Protein AF-A0A6P0R844-F1 (afdb_monomer)

Mean predicted aligned error: 10.77 Å

Solvent-accessible surface area (backbone atoms only — not comparable to full-atom values): 5402 Å² total; per-residue (Å²): 132,87,79,80,78,75,83,80,74,88,83,53,65,76,46,77,60,56,81,50,29,80,57,44,92,82,61,74,70,71,42,80,36,54,88,46,75,41,69,84,67,61,61,85,71,50,58,80,36,42,51,81,93,74,71,95,74,84,91,79,84,77,78,88,56,87,80,77,60,86,79,81,82,77,128

Sequence (75 aa):
MAKQLSLNFNNLSKFSWEKYFENARKIEPYFSSSQGILFEADCLKILPNIKDEIADVIFADPPFNLDGKTTFFKL

pLDDT: mean 77.9, std 17.78, range [37.09, 96.19]

Secondary structure (DSSP, 8-state):
---------TTPPPP-GGGGBSSGGG---SEE-SS-EE--S-HHHHGGGBPTT--S-------S-TTS-------

Structure (mmCIF, N/CA/C/O backbone):
data_AF-A0A6P0R844-F1
#
_entry.id   AF-A0A6P0R844-F1
#
loop_
_atom_site.group_PDB
_atom_site.id
_atom_site.type_symbol
_atom_site.label_atom_id
_atom_site.label_alt_id
_atom_site.label_comp_id
_atom_site.label_asym_id
_atom_site.label_entity_id
_atom_site.label_seq_id
_atom_site.pdbx_PDB_ins_code
_atom_site.Cartn_x
_atom_site.Cartn_y
_atom_site.Cartn_z
_atom_site.occupancy
_atom_site.B_iso_or_equiv
_atom_site.auth_seq_id
_atom_site.auth_comp_id
_atom_site.auth_asym_id
_atom_site.auth_atom_id
_atom_site.pdbx_PDB_model_num
ATOM 1 N N . MET A 1 1 ? 10.078 26.907 -23.770 1.00 42.66 1 MET A N 1
ATOM 2 C CA . MET A 1 1 ? 10.599 26.438 -22.467 1.00 42.66 1 MET A CA 1
ATOM 3 C C . MET A 1 1 ? 9.408 26.063 -21.602 1.00 42.66 1 MET A C 1
ATOM 5 O O . MET A 1 1 ? 8.637 26.949 -21.257 1.00 42.66 1 MET A O 1
ATOM 9 N N . ALA A 1 2 ? 9.184 24.774 -21.342 1.00 45.66 2 ALA A N 1
ATOM 10 C CA . ALA A 1 2 ? 8.088 24.342 -20.478 1.00 45.66 2 ALA A CA 1
ATOM 11 C C . ALA A 1 2 ? 8.459 24.642 -19.019 1.00 45.66 2 ALA A C 1
ATOM 13 O O . ALA A 1 2 ? 9.499 24.202 -18.534 1.00 45.66 2 ALA A O 1
ATOM 14 N N . LYS A 1 3 ? 7.639 25.447 -18.342 1.00 50.16 3 LYS A N 1
ATOM 15 C CA . LYS A 1 3 ? 7.815 25.784 -16.930 1.00 50.16 3 LYS A CA 1
ATOM 16 C C . LYS A 1 3 ? 7.214 24.632 -16.128 1.00 50.16 3 LYS A C 1
ATOM 18 O O . LYS A 1 3 ? 5.997 24.471 -16.126 1.00 50.16 3 LYS A O 1
ATOM 23 N N . GLN A 1 4 ? 8.056 23.803 -15.512 1.00 61.00 4 GLN A N 1
ATOM 24 C CA . GLN A 1 4 ? 7.589 22.758 -14.606 1.00 61.00 4 GLN A CA 1
ATOM 25 C C . GLN A 1 4 ? 6.882 23.437 -13.431 1.00 61.00 4 GLN A C 1
ATOM 27 O O . GLN A 1 4 ? 7.515 24.101 -12.612 1.00 61.00 4 GLN A O 1
ATOM 32 N N . LEU A 1 5 ? 5.555 23.328 -13.400 1.00 52.75 5 LEU A N 1
ATOM 33 C CA . LEU A 1 5 ? 4.750 23.728 -12.256 1.00 52.75 5 LEU A CA 1
ATOM 34 C C . LEU A 1 5 ? 5.056 22.725 -11.146 1.00 52.75 5 LEU A C 1
ATOM 36 O O . LEU A 1 5 ? 4.595 21.586 -11.181 1.00 52.75 5 LEU A O 1
ATOM 40 N N . SER A 1 6 ? 5.904 23.120 -10.201 1.00 61.72 6 SER A N 1
ATOM 41 C CA . SER A 1 6 ? 6.142 22.335 -9.000 1.00 61.72 6 SER A CA 1
ATOM 42 C C . SER A 1 6 ? 4.835 22.253 -8.214 1.00 61.72 6 SER A C 1
ATOM 44 O O . SER A 1 6 ? 4.278 23.264 -7.783 1.00 61.72 6 SER A O 1
ATOM 46 N N . LEU A 1 7 ? 4.321 21.034 -8.063 1.00 61.88 7 LEU A N 1
ATOM 47 C CA . LEU A 1 7 ? 3.194 20.757 -7.185 1.00 61.88 7 LEU A CA 1
ATOM 48 C C . LEU A 1 7 ? 3.621 21.109 -5.757 1.00 61.88 7 LEU A C 1
ATOM 50 O O . LEU A 1 7 ? 4.581 20.558 -5.220 1.00 61.88 7 LEU A O 1
ATOM 54 N N . ASN A 1 8 ? 2.948 22.097 -5.176 1.00 56.75 8 ASN A N 1
ATOM 55 C CA . ASN A 1 8 ? 3.248 22.601 -3.846 1.00 56.75 8 ASN A CA 1
ATOM 56 C C . ASN A 1 8 ? 2.378 21.832 -2.839 1.00 56.75 8 ASN A C 1
ATOM 58 O O . ASN A 1 8 ? 1.183 22.093 -2.722 1.00 56.75 8 ASN A O 1
ATOM 62 N N . PHE A 1 9 ? 2.954 20.837 -2.160 1.00 60.03 9 PHE A N 1
ATOM 63 C CA . PHE A 1 9 ? 2.222 19.881 -1.311 1.00 60.03 9 PHE A CA 1
ATOM 64 C C . PHE A 1 9 ? 2.036 20.340 0.148 1.00 60.03 9 PHE A C 1
ATOM 66 O O . PHE A 1 9 ? 1.610 19.563 0.998 1.00 60.03 9 PHE A O 1
ATOM 73 N N . ASN A 1 10 ? 2.336 21.604 0.454 1.00 58.62 10 ASN A N 1
ATOM 74 C CA . ASN A 1 10 ? 2.581 22.075 1.822 1.00 58.62 10 ASN A CA 1
ATOM 75 C C . ASN A 1 10 ? 1.353 22.145 2.750 1.00 58.62 10 ASN A C 1
ATOM 77 O O . ASN A 1 10 ? 1.517 22.499 3.914 1.00 58.62 10 ASN A O 1
ATOM 81 N N . ASN A 1 11 ? 0.134 21.858 2.280 1.00 57.22 11 ASN A N 1
ATOM 82 C CA . ASN A 1 11 ? -1.056 21.987 3.126 1.00 57.22 11 ASN A CA 1
ATOM 83 C C . ASN A 1 11 ? -2.196 21.038 2.741 1.00 57.22 11 ASN A C 1
ATOM 85 O O . ASN A 1 11 ? -3.328 21.454 2.495 1.00 57.22 11 ASN A O 1
ATOM 89 N N . LEU A 1 12 ? -1.884 19.750 2.638 1.00 59.59 12 LEU A N 1
ATOM 90 C CA . LEU A 1 12 ? -2.885 18.725 2.384 1.00 59.59 12 LEU A CA 1
ATOM 91 C C . LEU A 1 12 ? -3.194 18.005 3.697 1.00 59.59 12 LEU A C 1
ATOM 93 O O . LEU A 1 12 ? -2.293 17.482 4.354 1.00 59.59 12 LEU A O 1
ATOM 97 N N . SER A 1 13 ? -4.473 17.991 4.087 1.00 66.06 13 SER A N 1
ATOM 98 C CA . SER A 1 13 ? -4.969 17.096 5.135 1.00 66.06 13 SER A CA 1
ATOM 99 C C . SER A 1 13 ? -4.470 15.679 4.848 1.00 66.06 13 SER A C 1
ATOM 101 O O . SER A 1 13 ? -4.512 15.240 3.707 1.00 66.06 13 SER A O 1
ATOM 103 N N . LYS A 1 14 ? -3.938 14.961 5.839 1.00 76.12 14 LYS A N 1
ATOM 104 C CA . LYS A 1 14 ? -3.405 13.608 5.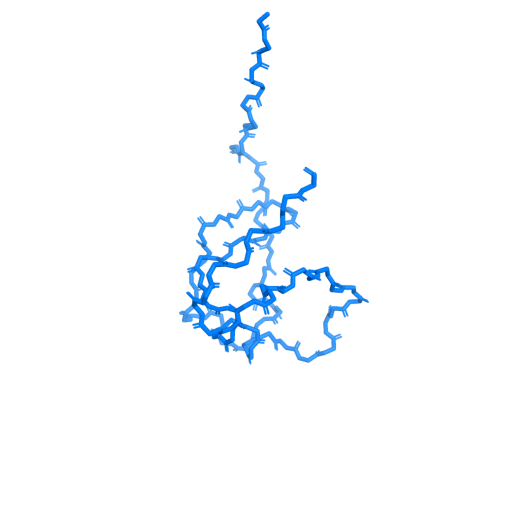611 1.00 76.12 14 LYS A CA 1
ATOM 105 C C . LYS A 1 14 ? -4.541 12.644 5.252 1.00 76.12 14 LYS A C 1
ATOM 107 O O . LYS A 1 14 ? -5.507 12.537 6.007 1.00 76.12 14 LYS A O 1
ATOM 112 N N . PHE A 1 15 ? -4.412 11.914 4.143 1.00 87.00 15 PHE A N 1
ATOM 113 C CA . PHE A 1 15 ? -5.288 10.781 3.847 1.00 87.00 15 PHE A CA 1
ATOM 114 C C . PHE A 1 15 ? -5.103 9.692 4.916 1.00 87.00 15 PHE A C 1
ATOM 116 O O . PHE A 1 15 ? -3.996 9.192 5.107 1.00 87.00 15 PHE A O 1
ATOM 123 N N . SER A 1 16 ? -6.175 9.338 5.630 1.00 89.69 16 SER A N 1
ATOM 124 C CA . SER A 1 16 ? -6.143 8.361 6.730 1.00 89.69 16 SER A CA 1
ATOM 125 C C . SER A 1 16 ? -6.136 6.929 6.195 1.00 89.69 16 SER A C 1
ATOM 127 O O . SER A 1 16 ? -7.159 6.245 6.229 1.00 89.69 16 SER A O 1
ATOM 129 N N . TRP A 1 17 ? -5.013 6.488 5.638 1.00 90.38 17 TRP A N 1
ATOM 130 C CA . TRP A 1 17 ? -4.862 5.157 5.046 1.00 90.38 17 TRP A CA 1
ATOM 131 C C . TRP A 1 17 ? -4.829 4.035 6.086 1.00 90.38 17 TRP A C 1
ATOM 133 O O . TRP A 1 17 ? -5.211 2.907 5.791 1.00 90.38 17 TRP A O 1
ATOM 143 N N . GLU A 1 18 ? -4.428 4.343 7.318 1.00 92.06 18 GLU A N 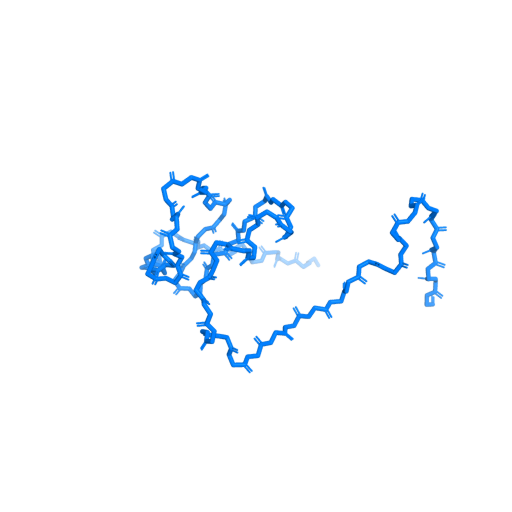1
ATOM 144 C CA . GL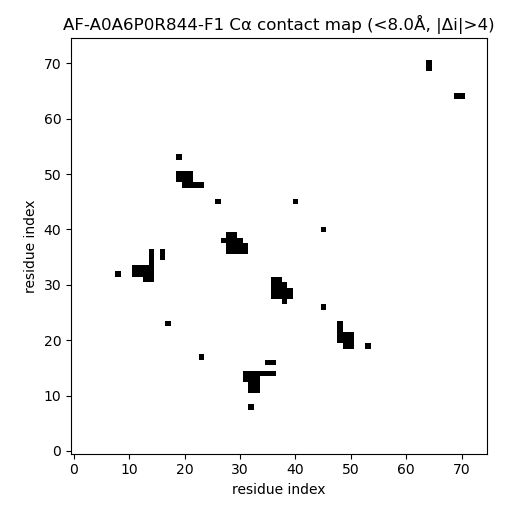U A 1 18 ? -4.205 3.376 8.391 1.00 92.06 18 GLU A CA 1
ATOM 145 C C . GLU A 1 18 ? -5.477 2.585 8.727 1.00 92.06 18 GLU A C 1
ATOM 147 O O . GLU A 1 18 ? -5.405 1.438 9.157 1.00 92.06 18 GLU A O 1
ATOM 152 N N . LYS A 1 19 ? -6.663 3.164 8.484 1.00 92.06 19 LYS A N 1
ATOM 153 C CA . LYS A 1 19 ? -7.959 2.499 8.708 1.00 92.06 19 LYS A CA 1
ATOM 154 C C . LYS A 1 19 ? -8.232 1.343 7.743 1.00 92.06 19 LYS A C 1
ATOM 156 O O . LYS A 1 19 ? -9.079 0.502 8.044 1.00 92.06 19 LYS A O 1
ATOM 161 N N . TYR A 1 20 ? -7.543 1.309 6.607 1.00 92.19 20 TYR A N 1
ATOM 162 C CA . TYR A 1 20 ? -7.685 0.295 5.563 1.00 92.19 20 TYR A CA 1
ATOM 163 C C . TYR A 1 20 ? -6.678 -0.848 5.698 1.00 92.19 20 TYR A C 1
ATOM 165 O O . TYR A 1 20 ? -6.754 -1.807 4.942 1.00 92.19 20 TYR A O 1
ATOM 173 N N . PHE A 1 21 ? -5.758 -0.758 6.659 1.00 92.56 21 PHE A N 1
ATOM 174 C CA . PHE A 1 21 ? -4.731 -1.762 6.899 1.00 92.56 21 PHE A CA 1
ATOM 175 C C . PHE A 1 21 ? -4.967 -2.468 8.237 1.00 92.56 21 PHE A C 1
ATOM 177 O O . PHE A 1 21 ? -5.354 -1.842 9.223 1.00 92.56 21 PHE A O 1
ATOM 184 N N . GLU A 1 22 ? -4.709 -3.770 8.295 1.00 87.88 22 GLU A N 1
ATOM 185 C CA . GLU A 1 22 ? -4.786 -4.550 9.536 1.00 87.88 22 GLU A CA 1
ATOM 186 C C . GLU A 1 22 ? -3.560 -4.319 10.433 1.00 87.88 22 GLU A C 1
ATOM 188 O O . GLU A 1 22 ? -3.678 -4.244 11.654 1.00 87.88 22 GLU A O 1
ATOM 193 N N . ASN A 1 23 ? -2.379 -4.128 9.828 1.00 81.31 23 ASN A N 1
ATOM 194 C CA . ASN A 1 23 ? -1.092 -3.988 10.523 1.00 81.31 23 ASN A CA 1
ATOM 195 C C . ASN A 1 23 ? -0.323 -2.712 10.125 1.00 81.31 23 ASN A C 1
ATOM 197 O O . ASN A 1 23 ? 0.882 -2.748 9.865 1.00 81.31 23 ASN A O 1
ATOM 201 N N . ALA A 1 24 ? -0.997 -1.557 10.126 1.00 78.19 24 ALA A N 1
ATOM 202 C CA . ALA A 1 24 ? -0.437 -0.277 9.663 1.00 78.19 24 ALA A CA 1
ATOM 203 C C . ALA A 1 24 ? 0.877 0.152 10.357 1.00 78.19 24 ALA A C 1
ATOM 205 O O . ALA A 1 24 ? 1.683 0.867 9.775 1.00 78.19 24 ALA A O 1
ATOM 206 N N . ARG A 1 25 ? 1.143 -0.311 11.589 1.00 75.69 25 ARG A N 1
ATOM 207 C CA . ARG A 1 25 ? 2.326 0.086 12.384 1.00 75.69 25 ARG A CA 1
ATOM 208 C C . ARG A 1 25 ? 3.674 -0.383 11.821 1.00 75.69 25 ARG A C 1
ATOM 210 O O . ARG A 1 25 ? 4.703 0.059 12.318 1.00 75.69 25 ARG A O 1
ATOM 217 N N . LYS A 1 26 ? 3.684 -1.308 10.856 1.00 80.19 26 LYS A N 1
ATOM 218 C CA . LYS A 1 26 ? 4.916 -1.873 10.274 1.00 80.19 26 LYS A CA 1
ATOM 219 C C . LYS A 1 26 ? 5.277 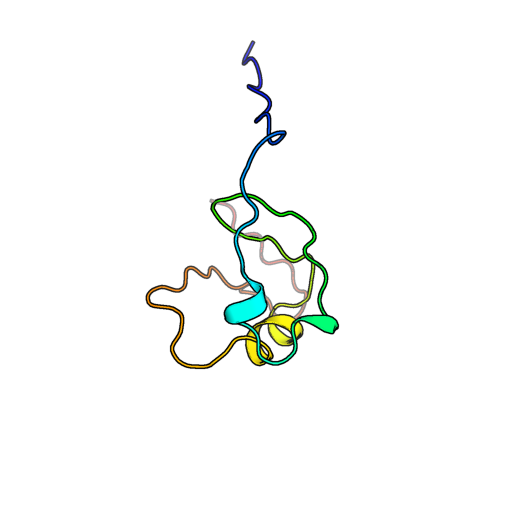-1.295 8.905 1.00 80.19 26 LYS A C 1
ATOM 221 O O . LYS A 1 26 ? 6.274 -1.719 8.330 1.00 80.19 26 LYS A O 1
ATOM 226 N N . ILE A 1 27 ? 4.467 -0.384 8.372 1.00 85.56 27 ILE A N 1
ATOM 227 C CA . ILE A 1 27 ? 4.609 0.124 7.009 1.00 85.56 27 ILE A CA 1
ATOM 228 C C . ILE A 1 27 ? 4.669 1.645 7.085 1.00 85.56 27 ILE A C 1
ATOM 230 O O . ILE A 1 27 ? 3.786 2.271 7.667 1.00 85.56 27 ILE A O 1
ATOM 234 N N . GLU A 1 28 ? 5.704 2.234 6.497 1.00 88.69 28 GLU A N 1
ATOM 235 C CA . GLU A 1 28 ? 5.838 3.683 6.402 1.00 88.69 28 GLU A CA 1
ATOM 236 C C . GLU A 1 28 ? 5.527 4.145 4.969 1.00 88.69 28 GLU A C 1
ATOM 238 O O . GLU A 1 28 ? 6.078 3.597 4.010 1.00 88.69 28 GLU A O 1
ATOM 243 N N . PRO A 1 29 ? 4.630 5.129 4.790 1.00 90.75 29 PRO A N 1
ATOM 244 C CA . PRO A 1 29 ? 4.432 5.805 3.516 1.00 90.75 29 PRO A CA 1
ATOM 245 C C . PRO A 1 29 ? 5.715 6.465 3.010 1.00 90.75 29 PRO A C 1
ATOM 247 O O . PRO A 1 29 ? 6.333 7.238 3.735 1.00 90.75 29 PRO A O 1
ATOM 250 N N . TYR A 1 30 ? 6.051 6.267 1.736 1.00 92.56 30 TYR A N 1
ATOM 251 C CA . TYR A 1 30 ? 7.109 7.042 1.080 1.00 92.56 30 TYR A CA 1
ATOM 252 C C . TYR A 1 30 ? 6.649 8.479 0.807 1.00 92.56 30 TYR A C 1
ATOM 254 O O . TYR A 1 30 ? 7.382 9.446 0.995 1.00 92.56 30 TYR A O 1
ATOM 262 N N . PHE A 1 31 ? 5.393 8.625 0.379 1.00 89.50 31 PHE A N 1
ATOM 263 C CA . PHE A 1 31 ? 4.771 9.921 0.145 1.00 89.50 31 PHE A CA 1
ATOM 264 C C . PHE A 1 31 ? 3.305 9.907 0.578 1.00 89.50 31 PHE A C 1
ATOM 266 O O . PHE A 1 31 ? 2.604 8.901 0.459 1.00 89.50 31 PHE A O 1
ATOM 273 N N . SER A 1 32 ? 2.835 11.039 1.100 1.00 88.75 32 SER A N 1
ATOM 274 C CA . SER A 1 32 ? 1.459 11.220 1.560 1.00 88.75 32 SER A CA 1
ATOM 275 C C . SER A 1 32 ? 0.875 12.526 1.040 1.00 88.75 32 SER A C 1
ATOM 277 O O . SER A 1 32 ? 1.527 13.567 1.070 1.00 88.75 32 SER A O 1
ATOM 279 N N . SER A 1 33 ? -0.387 12.475 0.628 1.00 86.56 33 SER A N 1
ATOM 280 C CA . SER A 1 33 ? -1.191 13.638 0.255 1.00 86.56 33 SER A CA 1
ATOM 281 C C . SER A 1 33 ? -2.595 13.521 0.858 1.00 86.56 33 SER A C 1
ATOM 283 O O . SER A 1 33 ? -2.894 12.563 1.572 1.00 86.56 33 SER A O 1
ATOM 285 N N . SER A 1 34 ? -3.480 14.467 0.550 1.00 88.12 34 SER A N 1
ATOM 286 C CA . SER A 1 34 ? -4.901 14.368 0.912 1.00 88.12 34 SER A CA 1
ATOM 287 C C . SER A 1 34 ? -5.691 13.371 0.084 1.00 88.12 34 SER A C 1
ATOM 289 O O . SER A 1 34 ? -6.755 12.938 0.516 1.00 88.12 34 SER A O 1
ATOM 291 N N . GLN A 1 35 ? -5.183 13.001 -1.089 1.00 88.56 35 GLN A N 1
ATOM 292 C CA . GLN A 1 35 ? -5.886 12.135 -2.035 1.00 88.56 35 GLN A CA 1
ATOM 293 C C . GLN A 1 35 ? -5.432 10.678 -1.942 1.00 88.56 35 GLN A C 1
ATOM 295 O O . GLN A 1 35 ? -6.132 9.791 -2.415 1.00 88.56 35 GLN A O 1
ATOM 300 N N . GLY A 1 36 ? -4.273 10.416 -1.338 1.00 89.69 36 GLY A N 1
ATOM 301 C CA . GLY A 1 36 ? -3.746 9.065 -1.251 1.00 89.69 36 GLY A CA 1
ATOM 302 C C . GLY A 1 36 ? -2.307 9.000 -0.772 1.00 89.69 36 GLY A C 1
ATOM 303 O O . GLY A 1 36 ? -1.698 10.009 -0.393 1.00 89.69 36 GLY A O 1
ATOM 304 N N . ILE A 1 37 ? -1.790 7.776 -0.810 1.00 91.94 37 ILE A N 1
ATOM 305 C CA . ILE A 1 37 ? -0.500 7.367 -0.266 1.00 91.94 37 ILE A CA 1
ATOM 306 C C . ILE A 1 37 ? 0.283 6.595 -1.322 1.00 91.94 37 ILE A C 1
ATOM 308 O O . ILE A 1 37 ? -0.293 5.816 -2.079 1.00 91.94 37 ILE A O 1
ATOM 312 N N . LEU A 1 38 ? 1.599 6.788 -1.330 1.00 92.50 38 LEU A N 1
ATOM 313 C CA . LEU A 1 38 ? 2.542 5.999 -2.109 1.00 92.50 38 LEU A CA 1
ATOM 314 C C . LEU A 1 38 ? 3.461 5.229 -1.159 1.00 92.50 38 LEU A C 1
ATOM 316 O O . LEU A 1 38 ? 4.055 5.819 -0.254 1.00 92.50 38 LEU A O 1
ATOM 320 N N . PHE A 1 39 ? 3.599 3.928 -1.396 1.00 92.19 39 PHE A N 1
ATOM 321 C CA . PHE A 1 39 ? 4.529 3.057 -0.681 1.00 92.19 39 PHE A CA 1
ATOM 322 C C . PHE A 1 39 ? 5.685 2.666 -1.601 1.00 92.19 39 PHE A C 1
ATOM 324 O O . PHE A 1 39 ? 5.458 2.261 -2.739 1.00 92.19 39 PHE A O 1
ATOM 331 N N . GLU A 1 40 ? 6.915 2.753 -1.097 1.00 94.00 40 GLU A N 1
ATOM 332 C CA . GLU A 1 40 ? 8.111 2.233 -1.765 1.00 94.00 40 GLU A CA 1
ATOM 333 C C . GLU A 1 40 ? 8.416 0.835 -1.211 1.00 94.00 40 GLU A C 1
ATOM 335 O O . GLU A 1 40 ? 9.195 0.661 -0.275 1.00 94.00 40 GLU A O 1
ATOM 340 N N . ALA A 1 41 ? 7.719 -0.176 -1.730 1.00 89.56 41 ALA A N 1
ATOM 341 C CA . ALA A 1 41 ? 7.848 -1.552 -1.265 1.00 89.56 41 ALA A CA 1
ATOM 342 C C . ALA A 1 41 ? 7.381 -2.561 -2.323 1.00 89.56 41 ALA A C 1
ATOM 344 O O . ALA A 1 41 ? 6.692 -2.221 -3.281 1.00 89.56 41 ALA A O 1
ATOM 345 N N . ASP A 1 42 ? 7.730 -3.828 -2.104 1.00 89.81 42 ASP A N 1
ATOM 346 C CA . ASP A 1 42 ? 7.176 -4.962 -2.844 1.00 89.81 42 ASP A CA 1
ATOM 347 C C . ASP A 1 42 ? 5.658 -5.056 -2.607 1.00 89.81 42 ASP A C 1
ATOM 349 O O . ASP A 1 42 ? 5.202 -5.141 -1.460 1.00 89.81 42 ASP A O 1
ATOM 353 N N . CYS A 1 43 ? 4.868 -5.057 -3.685 1.00 90.38 43 CYS A N 1
ATOM 354 C CA . CYS A 1 43 ? 3.411 -5.118 -3.602 1.00 90.38 43 CYS A CA 1
ATOM 355 C C . CYS A 1 43 ? 2.923 -6.400 -2.913 1.00 90.38 43 CYS A C 1
ATOM 357 O O . CYS A 1 43 ? 1.935 -6.345 -2.183 1.00 90.38 43 CYS A O 1
ATOM 359 N N . LEU A 1 44 ? 3.654 -7.515 -3.022 1.00 90.00 44 LEU A N 1
ATOM 360 C CA . LEU A 1 44 ? 3.328 -8.766 -2.331 1.00 90.00 44 LEU A CA 1
ATOM 361 C C . LEU A 1 44 ? 3.539 -8.681 -0.816 1.00 90.00 44 LEU A C 1
ATOM 363 O O . LEU A 1 44 ? 2.995 -9.495 -0.076 1.00 90.00 44 LEU A O 1
ATOM 367 N N . LYS A 1 45 ? 4.296 -7.691 -0.332 1.00 90.19 45 LYS A N 1
ATOM 368 C CA . LYS A 1 45 ? 4.434 -7.405 1.103 1.00 90.19 45 LYS A CA 1
ATOM 369 C C . LYS A 1 45 ? 3.398 -6.402 1.593 1.00 90.19 45 LYS A C 1
ATOM 371 O O . LYS A 1 45 ? 3.034 -6.453 2.761 1.00 90.19 45 LYS A O 1
ATOM 376 N N . ILE A 1 46 ? 2.929 -5.495 0.735 1.00 91.12 46 ILE A N 1
ATOM 377 C CA . ILE A 1 46 ? 1.964 -4.449 1.106 1.00 91.12 46 ILE A CA 1
ATOM 378 C C . ILE A 1 46 ? 0.525 -4.957 1.033 1.00 91.12 46 ILE A C 1
ATOM 380 O O . ILE A 1 46 ? -0.198 -4.831 2.019 1.00 91.12 46 ILE A O 1
ATOM 384 N N . LEU A 1 47 ? 0.125 -5.550 -0.097 1.00 91.69 47 LEU A N 1
ATOM 385 C CA . LEU A 1 47 ? -1.261 -5.941 -0.375 1.00 91.69 47 LEU A CA 1
ATOM 386 C C . LEU A 1 47 ? -1.872 -6.860 0.699 1.00 91.69 47 LEU A C 1
ATOM 388 O O . LEU A 1 47 ? -2.999 -6.582 1.091 1.00 91.69 47 LEU A O 1
ATOM 392 N N . PRO A 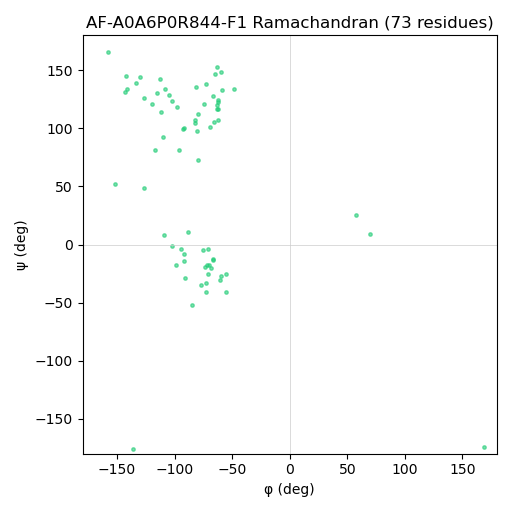1 48 ? -1.163 -7.860 1.269 1.00 91.94 48 PRO A N 1
ATOM 393 C CA . PRO A 1 48 ? -1.739 -8.713 2.315 1.00 91.94 48 PRO A CA 1
ATOM 394 C C . PRO A 1 48 ? -2.050 -8.001 3.636 1.00 91.94 48 PRO A C 1
ATOM 396 O O . PRO A 1 48 ? -2.667 -8.590 4.514 1.00 91.94 48 PRO A O 1
ATOM 399 N N . ASN A 1 49 ? -1.568 -6.769 3.832 1.00 91.50 49 ASN A N 1
ATOM 400 C CA . ASN A 1 49 ? -1.877 -5.985 5.028 1.00 91.50 49 ASN A CA 1
ATOM 401 C C . ASN A 1 49 ? -3.105 -5.092 4.840 1.00 91.50 49 ASN A C 1
ATOM 403 O O . ASN A 1 49 ? -3.525 -4.451 5.805 1.00 91.50 49 ASN A O 1
ATOM 407 N N . ILE A 1 50 ? -3.632 -5.005 3.619 1.00 92.81 50 ILE A N 1
ATOM 408 C CA . ILE A 1 50 ? -4.844 -4.268 3.289 1.00 92.81 50 ILE A CA 1
ATOM 409 C C . ILE A 1 50 ? -6.037 -5.152 3.647 1.00 92.81 50 ILE A C 1
ATOM 411 O O . ILE A 1 50 ? -6.029 -6.342 3.356 1.00 92.81 50 ILE A O 1
ATOM 415 N N . LYS A 1 51 ? -7.050 -4.572 4.290 1.00 94.62 51 LYS A N 1
ATOM 416 C CA . LYS A 1 51 ? -8.295 -5.274 4.617 1.00 94.62 51 LYS A CA 1
ATOM 417 C C . LYS A 1 51 ? -8.990 -5.771 3.348 1.00 94.62 51 LYS A C 1
ATOM 419 O O . LYS A 1 51 ? -8.950 -5.099 2.317 1.00 94.62 51 LYS A O 1
ATOM 424 N N . ASP A 1 52 ? -9.689 -6.891 3.462 1.00 94.88 52 ASP A N 1
ATOM 425 C CA . ASP A 1 52 ? -10.479 -7.444 2.365 1.00 94.88 52 ASP A CA 1
ATOM 426 C C . ASP A 1 52 ? -11.619 -6.499 1.938 1.00 94.88 52 ASP A C 1
ATOM 428 O O . ASP A 1 52 ? -12.119 -5.696 2.728 1.00 94.88 52 ASP A O 1
ATOM 432 N N . GLU A 1 53 ? -12.022 -6.602 0.666 1.00 94.56 53 GLU A N 1
ATOM 433 C CA . GLU A 1 53 ? -13.207 -5.937 0.089 1.00 94.56 53 GLU A CA 1
ATOM 434 C C . GLU A 1 53 ? -13.242 -4.396 0.197 1.00 94.56 53 GLU A C 1
ATOM 436 O O . GLU A 1 53 ? -14.308 -3.787 0.152 1.00 94.56 53 GLU A O 1
ATOM 441 N N . ILE A 1 54 ? -12.089 -3.726 0.304 1.00 94.75 54 ILE A N 1
ATOM 442 C CA . ILE A 1 54 ? -12.053 -2.254 0.410 1.00 94.75 54 ILE A CA 1
ATOM 443 C C . ILE A 1 54 ? -11.922 -1.503 -0.922 1.00 94.75 54 ILE A C 1
ATOM 445 O O . ILE A 1 54 ? -12.024 -0.276 -0.937 1.00 94.75 54 ILE A O 1
ATOM 449 N N . ALA A 1 55 ? -11.561 -2.200 -2.000 1.00 91.81 55 ALA A N 1
ATOM 450 C CA . ALA A 1 55 ? -11.164 -1.585 -3.260 1.00 91.81 55 ALA A CA 1
ATOM 451 C C . ALA A 1 55 ? -12.211 -1.870 -4.337 1.00 91.81 55 ALA A C 1
ATOM 453 O O . ALA A 1 55 ? -12.359 -3.008 -4.771 1.00 91.81 55 ALA A O 1
ATOM 454 N N . ASP A 1 56 ? -12.889 -0.821 -4.800 1.00 96.19 56 ASP A N 1
ATOM 455 C CA . ASP A 1 56 ? -13.858 -0.924 -5.897 1.00 96.19 56 ASP A CA 1
ATOM 456 C C . ASP A 1 56 ? -13.175 -1.139 -7.256 1.00 96.19 56 ASP A C 1
ATOM 458 O O . ASP A 1 56 ? -13.712 -1.796 -8.147 1.00 96.19 56 ASP A O 1
ATOM 462 N N . VAL A 1 57 ? -11.985 -0.554 -7.437 1.00 94.94 57 VAL A N 1
ATOM 463 C CA . VAL A 1 57 ? -11.239 -0.565 -8.700 1.00 94.94 57 VAL A CA 1
ATOM 464 C C . VAL A 1 57 ? -9.750 -0.727 -8.419 1.00 94.94 57 VAL A C 1
ATOM 466 O O . VAL A 1 57 ? -9.184 -0.022 -7.585 1.00 94.94 57 VAL A O 1
ATOM 469 N N . ILE A 1 58 ? -9.105 -1.624 -9.166 1.00 92.75 58 ILE A N 1
ATOM 470 C CA . ILE A 1 58 ? -7.655 -1.821 -9.141 1.00 92.75 58 ILE A CA 1
ATOM 471 C C . ILE A 1 58 ? -7.113 -1.536 -10.539 1.00 92.75 58 ILE A C 1
ATOM 473 O O . ILE A 1 58 ? -7.493 -2.189 -11.509 1.00 92.75 58 ILE A O 1
ATOM 477 N N . PHE A 1 59 ? -6.201 -0.569 -10.629 1.00 92.88 59 PHE A N 1
ATOM 478 C CA . PHE A 1 59 ? -5.402 -0.334 -11.827 1.00 92.88 59 PHE A CA 1
ATOM 479 C C . PHE A 1 59 ? -4.045 -1.003 -11.640 1.00 92.88 59 PHE A C 1
ATOM 481 O O . PHE A 1 59 ? -3.301 -0.651 -10.725 1.00 92.88 59 PHE A O 1
ATOM 488 N N . ALA A 1 60 ? -3.726 -1.964 -12.500 1.00 90.44 60 ALA A N 1
ATOM 489 C CA . ALA A 1 60 ? -2.437 -2.634 -12.496 1.00 90.44 60 ALA A CA 1
ATOM 490 C C . ALA A 1 60 ? -2.003 -2.934 -13.930 1.00 90.44 60 ALA A C 1
ATOM 492 O O . ALA A 1 60 ? -2.770 -3.495 -14.709 1.00 90.44 60 ALA A O 1
ATOM 493 N N . ASP A 1 61 ? -0.760 -2.587 -14.239 1.00 87.50 61 ASP A N 1
ATOM 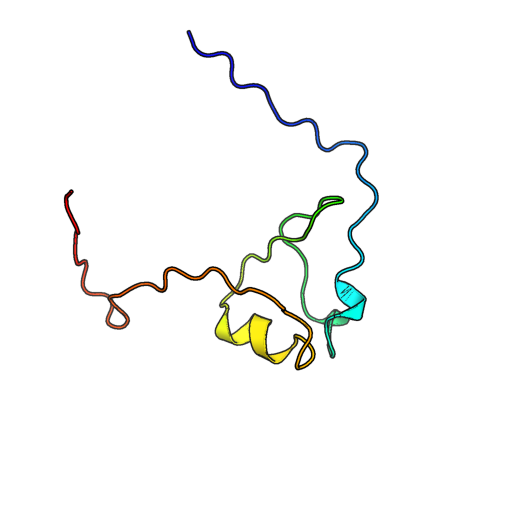494 C CA . ASP A 1 61 ? -0.037 -3.056 -15.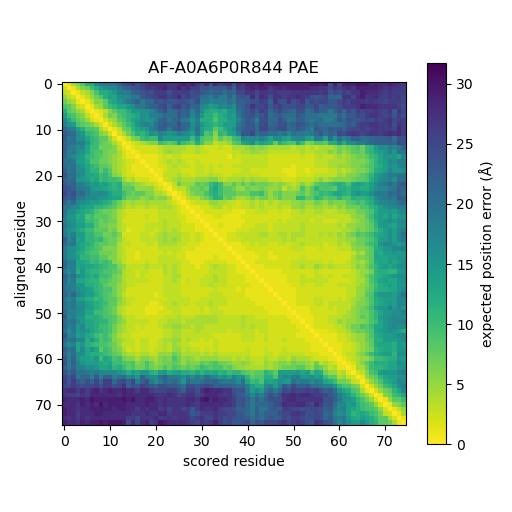419 1.00 87.50 61 ASP A CA 1
ATOM 495 C C . ASP A 1 61 ? 1.176 -3.849 -14.909 1.00 87.50 61 ASP A C 1
ATOM 497 O O . ASP A 1 61 ? 2.242 -3.274 -14.668 1.00 87.50 61 ASP A O 1
ATOM 501 N N . PRO A 1 62 ? 0.987 -5.130 -14.539 1.00 83.62 62 PRO A N 1
ATOM 502 C CA . PRO A 1 62 ? 2.036 -5.908 -13.899 1.00 83.62 62 PRO A CA 1
ATOM 503 C C . PRO A 1 62 ? 3.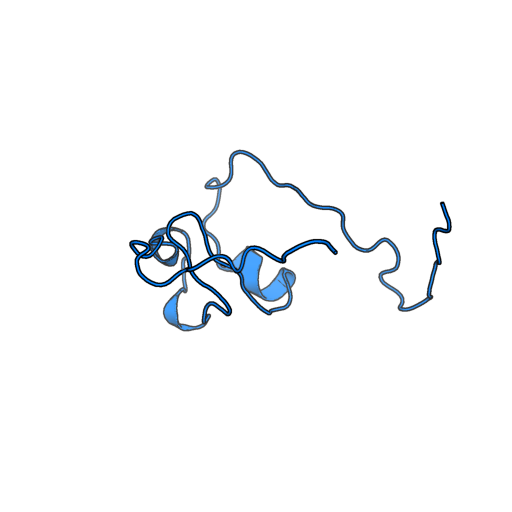221 -6.112 -14.856 1.00 83.62 62 PRO A C 1
ATOM 505 O O . PRO A 1 62 ? 3.030 -6.264 -16.062 1.00 83.62 62 PRO A O 1
ATOM 508 N N . PRO A 1 63 ? 4.462 -6.175 -14.345 1.00 81.69 63 PRO A N 1
ATOM 509 C CA . PRO A 1 63 ? 5.620 -6.435 -15.190 1.00 81.69 63 PRO A CA 1
ATOM 510 C C . PRO A 1 63 ? 5.501 -7.822 -15.842 1.00 81.69 63 PRO A C 1
ATOM 512 O O . PRO A 1 63 ? 5.407 -8.836 -15.157 1.00 81.69 63 PRO A O 1
ATOM 515 N N . PHE A 1 64 ? 5.540 -7.878 -17.175 1.00 73.94 64 PHE A N 1
ATOM 516 C CA . PHE A 1 64 ? 5.337 -9.124 -17.932 1.00 73.94 64 PHE A CA 1
ATOM 517 C C . PHE A 1 64 ? 6.501 -10.124 -17.840 1.00 73.94 64 PHE A C 1
ATOM 519 O O . PHE A 1 64 ? 6.313 -11.302 -18.134 1.00 73.94 64 PHE A O 1
ATOM 526 N N . ASN A 1 65 ? 7.692 -9.685 -17.417 1.00 68.69 65 ASN A N 1
ATOM 527 C CA . ASN A 1 65 ? 8.855 -10.556 -17.249 1.00 68.69 65 ASN A CA 1
ATOM 528 C C . ASN A 1 65 ? 9.198 -10.742 -15.774 1.00 68.69 65 ASN A C 1
ATOM 530 O O . ASN A 1 65 ? 9.991 -9.997 -15.200 1.00 68.69 65 ASN A O 1
ATOM 534 N N . LEU A 1 66 ? 8.635 -11.796 -15.192 1.00 66.75 66 LEU A N 1
ATOM 535 C CA . LEU A 1 66 ? 8.895 -12.220 -13.815 1.00 66.75 66 LEU A CA 1
ATOM 536 C C . LEU A 1 66 ? 10.266 -12.915 -13.647 1.00 66.75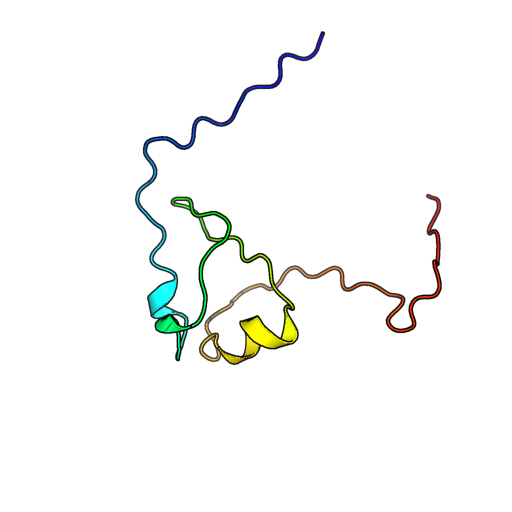 66 LEU A C 1
ATOM 538 O O . LEU A 1 66 ? 10.699 -13.159 -12.525 1.00 66.75 66 LEU A O 1
ATOM 542 N N . ASP A 1 67 ? 10.988 -13.138 -14.753 1.00 67.38 67 ASP A N 1
ATOM 543 C CA . ASP A 1 67 ? 12.223 -13.937 -14.798 1.00 67.38 67 ASP A CA 1
ATOM 544 C C . ASP A 1 67 ? 13.496 -13.095 -15.033 1.00 67.38 67 ASP A C 1
ATOM 546 O O . ASP A 1 67 ? 14.567 -13.632 -15.321 1.00 67.38 67 ASP A O 1
ATOM 550 N N . GLY A 1 68 ? 13.396 -11.761 -15.000 1.00 54.03 68 GLY A N 1
ATOM 551 C CA . GLY A 1 68 ? 14.550 -10.867 -15.180 1.00 54.03 68 GLY A CA 1
ATOM 552 C C . GLY A 1 68 ? 15.137 -10.826 -16.597 1.00 54.03 68 GLY A C 1
ATOM 553 O O . GLY A 1 68 ? 16.180 -10.210 -16.814 1.00 54.03 68 GLY A O 1
ATOM 554 N N . LYS A 1 69 ? 14.480 -11.427 -17.595 1.00 48.78 69 LYS A N 1
ATOM 555 C CA . LYS A 1 69 ? 14.804 -11.141 -18.997 1.00 48.78 69 LYS A CA 1
ATOM 556 C C . LYS A 1 69 ? 14.279 -9.748 -19.330 1.00 48.78 69 LYS A C 1
ATOM 558 O O . LYS A 1 69 ? 13.190 -9.369 -18.919 1.00 48.78 69 LYS A O 1
ATOM 563 N N . THR A 1 70 ? 15.038 -8.945 -20.054 1.00 44.97 70 THR A N 1
ATOM 564 C CA . THR A 1 70 ? 14.554 -7.657 -20.555 1.00 44.97 70 THR A CA 1
ATOM 565 C C . THR A 1 70 ? 13.753 -7.910 -21.830 1.00 44.97 70 THR A C 1
ATOM 567 O O . THR A 1 70 ? 14.343 -8.167 -22.875 1.00 44.97 70 THR A O 1
ATOM 570 N N . THR A 1 71 ? 12.421 -7.841 -21.775 1.00 45.22 71 THR A N 1
ATOM 571 C CA . THR A 1 71 ? 11.616 -7.684 -22.995 1.00 45.22 71 THR A CA 1
ATOM 572 C C . THR A 1 71 ? 11.402 -6.191 -23.178 1.00 45.22 71 THR A C 1
ATOM 574 O O . THR A 1 71 ? 10.565 -5.581 -22.520 1.00 45.22 71 THR A O 1
ATOM 577 N N . PHE A 1 72 ? 12.208 -5.591 -24.052 1.00 44.16 72 PHE A N 1
ATOM 578 C CA . PHE A 1 72 ? 11.900 -4.282 -24.610 1.00 44.16 72 PHE A CA 1
ATOM 579 C C . PHE A 1 72 ? 10.644 -4.428 -25.472 1.00 44.16 72 PHE A C 1
ATOM 581 O O . PHE A 1 72 ? 10.720 -4.949 -26.583 1.00 44.16 72 PHE A O 1
ATOM 588 N N . PHE A 1 73 ? 9.500 -3.945 -24.995 1.00 43.66 73 PHE A N 1
ATOM 589 C CA . PHE A 1 73 ? 8.423 -3.573 -25.904 1.00 43.66 73 PHE A CA 1
ATOM 590 C C . PHE A 1 73 ? 8.753 -2.185 -26.443 1.00 43.66 73 PHE A C 1
ATOM 592 O O . PHE A 1 73 ? 8.571 -1.167 -25.778 1.00 43.66 73 PHE A O 1
ATOM 599 N N . LYS A 1 74 ? 9.339 -2.167 -27.640 1.00 37.09 74 LYS A N 1
ATOM 600 C CA . LYS A 1 74 ? 9.454 -0.960 -28.450 1.00 37.09 74 LYS A CA 1
ATOM 601 C C . LYS A 1 74 ? 8.096 -0.769 -29.130 1.00 37.09 74 LYS A C 1
ATOM 603 O O . LYS A 1 74 ? 7.714 -1.616 -29.935 1.00 37.09 74 LYS A O 1
ATOM 608 N N . LEU A 1 75 ? 7.371 0.280 -28.740 1.00 39.59 75 LEU A N 1
ATOM 609 C CA . LEU A 1 75 ? 6.327 0.863 -29.587 1.00 39.59 75 LEU A CA 1
ATOM 610 C C . LEU A 1 75 ? 6.982 1.507 -30.816 1.00 39.59 75 LEU A C 1
ATOM 612 O O . LEU A 1 75 ? 8.093 2.072 -30.657 1.00 39.59 75 LEU A O 1
#

Foldseek 3Di:
DDDPPPDDQPDFDWCPCVVQFQCSVVFDFPDTGNVDTHGPDDCVVVVVRGDPPPDPDDDDDDDPDPPPDDDDPDD

Radius of gyration: 16.62 Å; Cα contacts (8 Å, |Δi|>4): 46; chains: 1; bounding box: 29×40×42 Å